Protein AF-A0A1A9WEF5-F1 (afdb_monomer)

Secondary structure (DSSP, 8-state):
--------------TT-TTPSPS-PPPSS--TT--PPPSS-HHHHHHHHHHHHHHHHHHHHHT-S-TTTTHHHHHHHHHHHHHHHHHHHHHHHHHHHHTS-GGGHHHHHHHHHHHHHHHHHHHHHHHHTT------

Radius of gyration: 32.5 Å; Cα contacts (8 Å, |Δi|>4): 21; chains: 1; bounding box: 73×58×103 Å

Foldseek 3Di:
DDDDDDDDDDDPPPPPPPPPDPPDPDPPDDDPPPPPPPPDDPVVVVVVVLVVLLVVLVVQLVPPPDCVVVVVVNVVSVVSNVVSVVVVVVVVVVVVLVPDDPVCNVVVVVVVVVVVVVVVVVVVVVVVVPPDDDDD

Structure (mmCIF, N/CA/C/O backbone):
data_AF-A0A1A9WEF5-F1
#
_entry.id   AF-A0A1A9WEF5-F1
#
loop_
_atom_site.group_PDB
_atom_site.id
_atom_site.type_symbol
_atom_site.label_atom_id
_atom_site.label_alt_id
_atom_site.label_comp_id
_atom_site.label_asym_id
_atom_site.label_entity_id
_atom_site.label_seq_id
_atom_site.pdbx_PDB_ins_code
_atom_site.Cartn_x
_atom_site.Cartn_y
_atom_site.Cartn_z
_atom_site.occupancy
_atom_site.B_iso_or_equiv
_atom_site.auth_seq_id
_atom_site.auth_comp_id
_atom_site.auth_asym_id
_atom_site.auth_atom_id
_atom_site.pdbx_PDB_model_num
ATOM 1 N N . MET A 1 1 ? 58.433 37.415 -66.533 1.00 45.06 1 MET A N 1
ATOM 2 C CA . MET A 1 1 ? 57.476 36.952 -67.560 1.00 45.06 1 MET A CA 1
ATOM 3 C C . MET A 1 1 ? 56.227 36.435 -66.849 1.00 45.06 1 MET A C 1
ATOM 5 O O . MET A 1 1 ? 56.401 35.803 -65.820 1.00 45.06 1 MET A O 1
ATOM 9 N N . THR A 1 2 ? 55.045 36.758 -67.405 1.00 47.28 2 THR A N 1
ATOM 10 C CA . THR A 1 2 ? 53.644 36.352 -67.087 1.00 47.28 2 THR A CA 1
ATOM 11 C C . THR A 1 2 ? 52.891 36.971 -65.880 1.00 47.28 2 THR A C 1
ATOM 13 O O . THR A 1 2 ? 53.257 36.772 -64.729 1.00 47.28 2 THR A O 1
ATOM 16 N N . LEU A 1 3 ? 51.801 37.692 -66.215 1.00 42.84 3 LEU A N 1
ATOM 17 C CA . LEU A 1 3 ? 50.634 38.176 -65.425 1.00 42.84 3 LEU A CA 1
ATOM 18 C C . LEU A 1 3 ? 49.506 37.094 -65.421 1.00 42.84 3 LEU A C 1
ATOM 20 O O . LEU A 1 3 ? 49.711 36.102 -66.124 1.00 42.84 3 LEU A O 1
ATOM 24 N N . PRO A 1 4 ? 48.270 37.274 -64.868 1.00 53.81 4 PRO A N 1
ATOM 25 C CA . PRO A 1 4 ? 47.714 3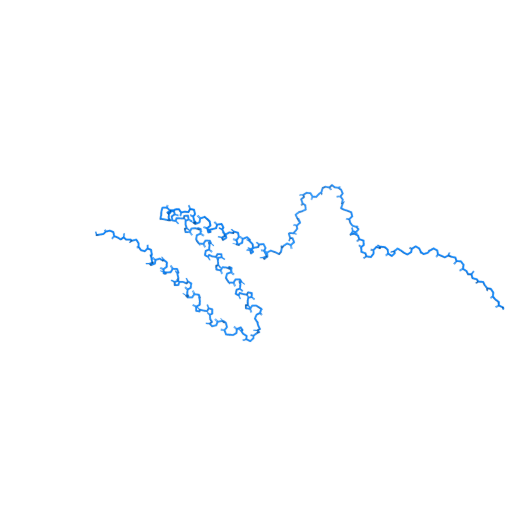8.157 -63.815 1.00 53.81 4 PRO A CA 1
ATOM 26 C C . PRO A 1 4 ? 46.910 37.396 -62.708 1.00 53.81 4 PRO A C 1
ATOM 28 O O . PRO A 1 4 ? 46.591 36.218 -62.839 1.00 53.81 4 PRO A O 1
ATOM 31 N N . SER A 1 5 ? 46.534 38.098 -61.627 1.00 45.19 5 SER A N 1
ATOM 32 C CA . SER A 1 5 ? 45.638 37.624 -60.549 1.00 45.19 5 SER A CA 1
ATOM 33 C C . SER A 1 5 ? 44.155 37.819 -60.914 1.00 45.19 5 SER A C 1
ATOM 35 O O . SER A 1 5 ? 43.766 38.898 -61.362 1.00 45.19 5 SER A O 1
ATOM 37 N N . VAL A 1 6 ? 43.340 36.778 -60.724 1.00 49.00 6 VAL A N 1
ATOM 38 C CA . VAL A 1 6 ? 41.904 36.707 -61.053 1.00 49.00 6 VAL A CA 1
ATOM 39 C C . VAL A 1 6 ? 41.037 36.851 -59.793 1.00 49.00 6 VAL A C 1
ATOM 41 O O . VAL A 1 6 ? 41.122 36.025 -58.895 1.00 49.00 6 VAL A O 1
ATOM 44 N N . THR A 1 7 ? 40.198 37.897 -59.806 1.00 50.78 7 THR A N 1
ATOM 45 C CA . THR A 1 7 ? 38.828 38.074 -59.251 1.00 50.78 7 THR A CA 1
ATOM 46 C C . THR A 1 7 ? 38.458 37.694 -57.799 1.00 50.78 7 THR A C 1
ATOM 48 O O . THR A 1 7 ? 38.781 36.606 -57.335 1.00 50.78 7 THR A O 1
ATOM 51 N N . PRO A 1 8 ? 37.633 38.527 -57.116 1.00 51.19 8 PRO A N 1
ATOM 52 C CA . PRO A 1 8 ? 37.048 38.216 -55.816 1.00 51.19 8 PRO A CA 1
ATOM 53 C C . PRO A 1 8 ? 35.784 37.362 -55.985 1.00 51.19 8 PRO A C 1
ATOM 55 O O . PRO A 1 8 ? 34.892 37.703 -56.762 1.00 51.19 8 PRO A O 1
ATOM 58 N N . VAL A 1 9 ? 35.681 36.275 -55.226 1.00 44.06 9 VAL A N 1
ATOM 59 C CA . VAL A 1 9 ? 34.427 35.540 -55.033 1.00 44.06 9 VAL A CA 1
ATOM 60 C C . VAL A 1 9 ? 33.991 35.730 -53.591 1.00 44.06 9 VAL A C 1
ATOM 62 O O . VAL A 1 9 ? 34.676 35.324 -52.656 1.00 44.06 9 VAL A O 1
ATOM 65 N N . ASN A 1 10 ? 32.849 36.396 -53.451 1.00 50.34 10 ASN A N 1
ATOM 66 C CA . ASN A 1 10 ? 32.043 36.446 -52.244 1.00 50.34 10 ASN A CA 1
ATOM 67 C C . ASN A 1 10 ? 31.777 35.013 -51.755 1.00 50.34 10 ASN A C 1
ATOM 69 O O . ASN A 1 10 ? 30.996 34.293 -52.374 1.00 50.34 10 ASN A O 1
ATOM 73 N N . GLY A 1 11 ? 32.409 34.626 -50.651 1.00 43.97 11 GLY A N 1
ATOM 74 C CA . GLY A 1 11 ? 32.032 33.473 -49.838 1.00 43.97 11 GLY A CA 1
ATOM 75 C C . GLY A 1 11 ? 31.483 33.988 -48.520 1.00 43.97 11 GLY A C 1
ATOM 76 O O . GLY A 1 11 ? 32.236 34.304 -47.604 1.00 43.97 11 GLY A O 1
ATOM 77 N N . CYS A 1 12 ? 30.169 34.179 -48.463 1.00 46.69 12 CYS A N 1
ATOM 78 C CA . CYS A 1 12 ? 29.438 34.309 -47.214 1.00 46.69 12 CYS A CA 1
ATOM 79 C C . CYS A 1 12 ? 29.313 32.908 -46.605 1.00 46.69 12 CYS A C 1
ATOM 81 O O . CYS A 1 12 ? 28.301 32.236 -46.788 1.00 46.69 12 CYS A O 1
ATOM 83 N N . ASP A 1 13 ? 30.368 32.449 -45.941 1.00 45.28 13 ASP A N 1
ATOM 84 C CA . 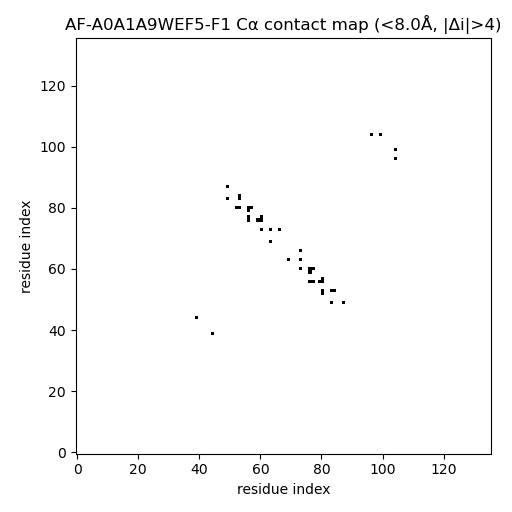ASP A 1 13 ? 30.333 31.177 -45.231 1.00 45.28 13 ASP A CA 1
ATOM 85 C C . ASP A 1 13 ? 29.778 31.404 -43.816 1.00 45.28 13 ASP A C 1
ATOM 87 O O . ASP A 1 13 ? 30.357 32.043 -42.938 1.00 45.28 13 ASP A O 1
ATOM 91 N N . ASP A 1 14 ? 28.536 30.953 -43.696 1.00 53.19 14 ASP A N 1
ATOM 92 C CA . ASP A 1 14 ? 27.606 30.963 -42.577 1.00 53.19 14 ASP A CA 1
ATOM 93 C C . ASP A 1 14 ? 28.080 30.046 -41.429 1.00 53.19 14 ASP A C 1
ATOM 95 O O . ASP A 1 14 ? 27.470 29.024 -41.133 1.00 53.19 14 ASP A O 1
ATOM 99 N N . ASP A 1 15 ? 29.178 30.396 -40.753 1.00 56.38 15 ASP A N 1
ATOM 100 C CA . ASP A 1 15 ? 29.709 29.626 -39.606 1.00 56.38 15 ASP A CA 1
ATOM 101 C C . ASP A 1 15 ? 28.955 29.874 -38.273 1.00 56.38 15 ASP A C 1
ATOM 103 O O . ASP A 1 15 ? 29.422 29.515 -37.189 1.00 56.38 15 ASP A O 1
ATOM 107 N N . SER A 1 16 ? 27.762 30.478 -38.314 1.00 60.00 16 SER A N 1
ATOM 108 C CA . SER A 1 16 ? 27.033 30.905 -37.104 1.00 60.00 16 SER A CA 1
ATOM 109 C C . SER A 1 16 ? 26.031 29.879 -36.560 1.00 60.00 16 SER A C 1
ATOM 111 O O . SER A 1 16 ? 25.522 30.067 -35.455 1.00 60.00 16 SER A O 1
ATOM 113 N N . ASP A 1 17 ? 25.708 28.817 -37.307 1.00 64.25 17 ASP A N 1
ATOM 114 C CA . ASP A 1 17 ? 24.476 28.038 -37.070 1.00 64.25 17 ASP A CA 1
ATOM 115 C C . ASP A 1 17 ? 24.714 26.580 -36.632 1.00 64.25 17 ASP A C 1
ATOM 117 O O . ASP A 1 17 ? 23.812 25.744 -36.650 1.00 64.25 17 ASP A O 1
ATOM 121 N N . MET A 1 18 ? 25.926 26.252 -36.177 1.00 72.75 18 MET A N 1
ATOM 122 C CA . MET A 1 18 ? 26.275 24.882 -35.767 1.00 72.75 18 MET A CA 1
ATOM 123 C C . MET A 1 18 ? 25.593 24.444 -34.452 1.00 72.75 18 MET A C 1
ATOM 125 O O . MET A 1 18 ? 25.440 23.250 -34.195 1.00 72.75 18 MET A O 1
ATOM 129 N N . PHE A 1 19 ? 25.127 25.405 -33.646 1.00 68.00 19 PHE A N 1
ATOM 130 C CA . PHE A 1 19 ? 24.324 25.198 -32.429 1.00 68.00 19 PHE A CA 1
ATOM 131 C C . PHE A 1 19 ? 23.155 26.194 -32.335 1.00 68.00 19 PHE A C 1
ATOM 133 O O . PHE A 1 19 ? 22.771 26.617 -31.241 1.00 68.00 19 PHE A O 1
ATOM 140 N N . GLY A 1 20 ? 22.595 26.598 -33.479 1.00 64.62 20 GLY A N 1
ATOM 141 C CA . GLY A 1 20 ? 21.408 27.448 -33.506 1.00 64.62 20 GLY A CA 1
ATOM 142 C C . GLY A 1 20 ? 20.237 26.805 -32.743 1.00 64.62 20 GLY A C 1
ATOM 143 O O . GLY A 1 20 ? 20.122 25.572 -32.710 1.00 64.62 20 GLY A O 1
ATOM 144 N N . PRO A 1 21 ? 19.348 27.600 -32.110 1.00 69.19 21 PRO A N 1
ATOM 145 C CA . PRO A 1 21 ? 18.113 27.080 -31.529 1.00 69.19 21 PRO A CA 1
ATOM 146 C C . PRO A 1 21 ? 17.385 26.212 -32.566 1.00 69.19 21 PRO A C 1
ATOM 148 O O . PRO A 1 21 ? 17.414 26.563 -33.748 1.00 69.19 21 PRO A O 1
ATOM 151 N N . PRO A 1 22 ? 16.727 25.102 -32.174 1.00 68.19 22 PRO A N 1
ATOM 152 C CA . PRO A 1 22 ? 16.079 24.208 -33.127 1.00 68.19 22 PRO A CA 1
ATOM 153 C C . PRO A 1 22 ? 15.241 25.029 -34.110 1.00 68.19 22 PRO A C 1
ATOM 155 O O . PRO A 1 22 ? 14.366 25.779 -33.671 1.00 68.19 22 PRO A O 1
ATOM 158 N N . ARG A 1 23 ? 15.501 24.903 -35.420 1.00 61.12 23 ARG A N 1
ATOM 159 C CA . ARG A 1 23 ? 14.784 25.592 -36.514 1.00 61.12 23 ARG A CA 1
ATOM 160 C C . ARG A 1 23 ? 13.321 25.126 -36.661 1.00 61.12 23 ARG A C 1
ATOM 162 O O . ARG A 1 23 ? 12.807 24.953 -37.759 1.00 61.12 23 ARG A O 1
ATOM 169 N N . SER A 1 24 ? 12.632 24.902 -35.550 1.00 58.00 24 SER A N 1
ATOM 170 C CA . SER A 1 24 ? 11.189 24.750 -35.464 1.00 58.00 24 SER A CA 1
ATOM 171 C C . SER A 1 24 ? 10.662 25.886 -34.596 1.00 58.00 24 SER A C 1
ATOM 173 O O . SER A 1 24 ? 10.490 25.734 -33.384 1.00 58.00 24 SER A O 1
ATOM 175 N N . SER A 1 25 ? 10.410 27.037 -35.216 1.00 54.53 25 SER A N 1
ATOM 176 C CA . SER A 1 25 ? 9.443 27.984 -34.674 1.00 54.53 25 SER A CA 1
ATOM 177 C C . SER A 1 25 ? 8.143 27.208 -34.409 1.00 54.53 25 SER A C 1
ATOM 179 O O . SER A 1 25 ? 7.601 26.585 -35.327 1.00 54.53 25 SER A O 1
ATOM 181 N N . PRO A 1 26 ? 7.650 27.136 -33.161 1.00 58.44 26 PRO A N 1
ATOM 182 C CA . PRO A 1 26 ? 6.374 26.486 -32.908 1.00 58.44 26 PRO A CA 1
ATOM 183 C C . PRO A 1 26 ? 5.282 27.279 -33.639 1.00 58.44 26 PRO A C 1
ATOM 185 O O . PRO A 1 26 ? 5.282 28.509 -33.527 1.00 58.44 26 PRO A O 1
ATOM 188 N N . PRO A 1 27 ? 4.344 26.635 -34.360 1.00 55.66 27 PRO A N 1
ATOM 189 C CA . PRO A 1 27 ? 3.207 27.341 -34.922 1.00 55.66 27 PRO A CA 1
ATOM 190 C C . PRO A 1 27 ? 2.465 28.058 -33.796 1.00 55.66 27 PRO A C 1
ATOM 192 O O . PRO A 1 27 ? 2.103 27.460 -32.778 1.00 55.66 27 PRO A O 1
ATOM 195 N N . ILE A 1 28 ? 2.292 29.360 -33.984 1.00 59.44 28 ILE A N 1
ATOM 196 C CA . ILE A 1 28 ? 1.436 30.208 -33.171 1.00 59.44 28 ILE A CA 1
ATOM 197 C C . ILE A 1 28 ? 0.023 29.621 -33.230 1.00 59.44 28 ILE A C 1
ATOM 199 O O . ILE A 1 28 ? -0.579 29.533 -34.295 1.00 59.44 28 ILE A O 1
ATOM 203 N N . GLY A 1 29 ? -0.491 29.228 -32.067 1.00 61.09 29 GLY A N 1
ATOM 204 C CA . GLY A 1 29 ? -1.882 28.827 -31.889 1.00 61.09 29 GLY A CA 1
ATOM 205 C C . GLY A 1 29 ? -2.124 27.318 -31.971 1.00 61.09 29 GLY A C 1
ATOM 206 O O . GLY A 1 29 ? -1.749 26.644 -32.919 1.00 61.09 29 GLY A O 1
ATOM 207 N N . TYR A 1 30 ? -2.850 26.812 -30.973 1.00 56.50 30 TYR A N 1
ATOM 208 C CA . TYR A 1 30 ? -3.510 25.499 -30.960 1.00 56.50 30 TYR A CA 1
ATOM 209 C C . TYR A 1 30 ? -2.623 24.268 -30.730 1.00 56.50 30 TYR A C 1
ATOM 211 O O . TYR A 1 30 ? -2.534 23.360 -31.549 1.00 56.50 30 TYR A O 1
ATOM 219 N N . HIS A 1 31 ? -2.072 24.138 -29.520 1.00 58.12 31 HIS A N 1
ATOM 220 C CA . HIS A 1 31 ? -1.778 22.797 -28.997 1.00 58.12 31 HIS A CA 1
ATOM 221 C C . HIS A 1 31 ? -1.935 22.684 -27.473 1.00 58.12 31 HIS A C 1
ATOM 223 O O . HIS A 1 31 ? -1.043 22.217 -26.773 1.00 58.12 31 HIS A O 1
ATOM 229 N N . HIS A 1 32 ? -3.099 23.064 -26.936 1.00 60.47 32 HIS A N 1
ATOM 230 C CA . HIS A 1 32 ? -3.416 22.842 -25.511 1.00 60.47 32 HIS A CA 1
ATOM 231 C C . HIS A 1 32 ? -3.762 21.374 -25.172 1.00 60.47 32 HIS A C 1
ATOM 233 O O . HIS A 1 32 ? -3.989 21.042 -24.014 1.00 60.47 32 HIS A O 1
ATOM 239 N N . HIS A 1 33 ? -3.712 20.465 -26.156 1.00 59.09 33 HIS A N 1
ATOM 240 C CA . HIS A 1 33 ? -3.925 19.023 -25.963 1.00 59.09 33 HIS A CA 1
ATOM 241 C C . HIS A 1 33 ? -2.847 18.147 -26.606 1.00 59.09 33 HIS A C 1
ATOM 243 O O . HIS A 1 33 ? -3.103 16.990 -26.938 1.00 59.09 33 HIS A O 1
ATOM 249 N N . ARG A 1 34 ? -1.613 18.643 -26.790 1.00 55.19 34 ARG A N 1
ATOM 250 C CA . ARG A 1 34 ? -0.510 17.693 -26.996 1.00 55.19 34 ARG A CA 1
ATOM 251 C C . ARG A 1 34 ? -0.256 17.048 -25.641 1.00 55.19 34 ARG A C 1
ATOM 253 O O . ARG A 1 34 ? 0.449 17.618 -24.815 1.00 55.19 34 ARG A O 1
ATOM 260 N N . SER A 1 35 ? -0.889 15.898 -25.407 1.00 59.53 35 SER A N 1
ATOM 261 C CA . SER A 1 35 ? -0.522 14.960 -24.347 1.00 59.53 35 SER A CA 1
ATOM 262 C C . SER A 1 35 ? 0.953 14.622 -24.551 1.00 59.53 35 SER A C 1
ATOM 264 O O . SER A 1 35 ? 1.311 13.733 -25.323 1.00 59.53 35 SER A O 1
ATOM 266 N N . ARG A 1 36 ? 1.841 15.450 -23.992 1.00 70.50 36 ARG A N 1
ATOM 267 C CA . ARG A 1 36 ? 3.278 15.228 -24.080 1.00 70.50 36 ARG A CA 1
ATOM 268 C C . ARG A 1 36 ? 3.531 13.981 -23.257 1.00 70.50 36 ARG A C 1
ATOM 270 O O . ARG A 1 36 ? 3.220 13.957 -22.067 1.00 70.50 36 ARG A O 1
ATOM 277 N N . VAL A 1 37 ? 4.052 12.945 -23.909 1.00 68.56 37 VAL A N 1
ATOM 278 C CA . VAL A 1 37 ? 4.471 11.720 -23.230 1.00 68.56 37 VAL A CA 1
ATOM 279 C C . VAL A 1 37 ? 5.375 12.144 -22.070 1.00 68.56 37 VAL A C 1
ATOM 281 O O . VAL A 1 37 ? 6.367 12.837 -22.312 1.00 68.56 37 VAL A O 1
ATOM 284 N N . PRO A 1 38 ? 5.027 11.823 -20.811 1.00 77.75 38 PRO A N 1
ATOM 285 C CA . PRO A 1 38 ? 5.790 12.319 -19.678 1.00 77.75 38 PRO A CA 1
ATOM 286 C C . PRO A 1 38 ? 7.235 11.838 -19.786 1.00 77.75 38 PRO A C 1
ATOM 288 O O . PRO A 1 38 ? 7.473 10.642 -19.934 1.00 77.75 38 PRO A O 1
ATOM 291 N N . MET A 1 39 ? 8.192 12.765 -19.692 1.00 80.44 39 MET A N 1
ATOM 292 C CA . MET A 1 39 ? 9.629 12.458 -19.807 1.00 80.44 39 MET A CA 1
AT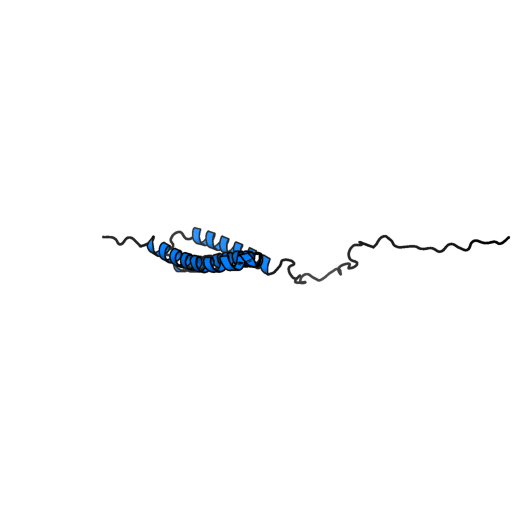OM 293 C C . MET A 1 39 ? 10.153 11.604 -18.644 1.00 80.44 39 MET A C 1
ATOM 295 O O . MET A 1 39 ? 11.283 11.123 -18.664 1.00 80.44 39 MET A O 1
ATOM 299 N N . ILE A 1 40 ? 9.333 11.409 -17.613 1.00 82.38 40 ILE A N 1
ATOM 300 C CA . ILE A 1 40 ? 9.651 10.563 -16.478 1.00 82.38 40 ILE A CA 1
ATOM 301 C C . ILE A 1 40 ? 9.321 9.102 -16.795 1.00 82.38 40 ILE A C 1
ATOM 303 O O . ILE A 1 40 ? 8.227 8.762 -17.252 1.00 82.38 40 ILE A O 1
ATOM 307 N N . SER A 1 41 ? 10.282 8.218 -16.522 1.00 87.19 41 SER A N 1
ATOM 308 C CA . SER A 1 41 ? 10.100 6.784 -16.739 1.00 87.19 41 SER A CA 1
ATOM 309 C C . SER A 1 41 ? 8.833 6.288 -16.030 1.00 87.19 41 SER A C 1
ATOM 311 O O . SER A 1 41 ? 8.638 6.609 -14.849 1.00 87.19 41 SER A O 1
ATOM 313 N N . PRO A 1 42 ? 8.013 5.434 -16.675 1.00 88.19 42 PRO A N 1
ATOM 314 C CA . PRO A 1 42 ? 6.873 4.794 -16.023 1.00 88.19 42 PRO A CA 1
ATOM 315 C C . PRO A 1 42 ? 7.248 4.133 -14.689 1.00 88.19 42 PRO A C 1
ATOM 317 O O . PRO A 1 42 ? 6.495 4.231 -13.722 1.00 88.19 42 PRO A O 1
ATOM 320 N N . LYS A 1 43 ? 8.453 3.545 -14.607 1.00 86.62 43 LYS A N 1
ATOM 321 C CA . LYS A 1 43 ? 8.981 2.921 -13.383 1.00 86.62 43 LYS A CA 1
ATOM 322 C C . LYS A 1 43 ? 9.243 3.930 -12.264 1.00 86.62 43 LYS A C 1
ATOM 324 O O . LYS A 1 43 ? 9.034 3.607 -11.098 1.00 86.62 43 LYS A O 1
ATOM 329 N N . LEU A 1 44 ? 9.717 5.134 -12.592 1.00 87.00 44 LEU A N 1
ATOM 330 C CA . LEU A 1 44 ? 10.002 6.152 -11.580 1.00 87.00 44 LEU A CA 1
ATOM 331 C C . LEU A 1 44 ? 8.706 6.752 -11.030 1.00 87.00 44 LEU A C 1
ATOM 333 O O . LEU A 1 44 ? 8.544 6.798 -9.813 1.00 87.00 44 LEU A O 1
ATOM 337 N N . ARG A 1 45 ? 7.739 7.065 -11.904 1.00 89.75 45 ARG A N 1
ATOM 338 C CA . ARG A 1 45 ? 6.403 7.510 -11.470 1.00 89.75 45 ARG A CA 1
ATOM 339 C C . ARG A 1 45 ? 5.727 6.499 -10.562 1.00 89.75 45 ARG A C 1
ATOM 341 O O . ARG A 1 45 ? 5.191 6.861 -9.525 1.00 89.75 45 ARG A O 1
ATOM 348 N N . GLN A 1 46 ? 5.770 5.220 -10.938 1.00 91.81 46 GLN A N 1
ATOM 349 C CA . GLN A 1 46 ? 5.174 4.163 -10.130 1.00 91.81 46 GLN A CA 1
ATOM 350 C C . GLN A 1 46 ? 5.813 4.111 -8.737 1.00 91.81 46 GLN A C 1
ATOM 352 O O . GLN A 1 46 ? 5.117 3.945 -7.741 1.00 91.81 46 GLN A O 1
ATOM 357 N N . ARG A 1 47 ? 7.135 4.300 -8.642 1.00 89.94 47 ARG A N 1
ATOM 358 C CA . ARG A 1 47 ? 7.847 4.333 -7.360 1.00 89.94 47 ARG A CA 1
ATOM 359 C C . ARG A 1 47 ? 7.423 5.510 -6.480 1.00 89.94 47 ARG A C 1
ATOM 361 O O . ARG A 1 47 ? 7.266 5.323 -5.276 1.00 89.94 47 ARG A O 1
ATOM 368 N N . GLU A 1 48 ? 7.272 6.697 -7.053 1.00 93.06 48 GLU A N 1
ATOM 369 C CA . GLU A 1 48 ? 6.808 7.891 -6.335 1.00 93.06 48 GLU A CA 1
ATOM 370 C C . GLU A 1 48 ? 5.358 7.742 -5.879 1.00 93.06 48 GLU A C 1
ATOM 372 O O . GLU A 1 48 ? 5.062 7.970 -4.707 1.00 93.06 48 GLU A O 1
ATOM 377 N N . GLU A 1 49 ? 4.484 7.251 -6.756 1.00 94.69 49 GLU A N 1
ATOM 378 C CA . GLU A 1 49 ? 3.083 6.999 -6.428 1.00 94.69 49 GLU A CA 1
ATOM 379 C C . GLU A 1 49 ? 2.956 5.973 -5.294 1.00 94.69 49 GLU A C 1
ATOM 381 O O . GLU A 1 49 ? 2.246 6.210 -4.319 1.00 94.69 49 GLU A O 1
ATOM 386 N N . ARG A 1 50 ? 3.733 4.877 -5.328 1.00 94.88 50 ARG A N 1
ATOM 387 C CA . ARG A 1 50 ? 3.777 3.911 -4.214 1.00 94.88 50 ARG A CA 1
ATOM 388 C C . ARG A 1 50 ? 4.183 4.575 -2.894 1.00 94.88 50 ARG A C 1
ATOM 390 O O . ARG A 1 50 ? 3.560 4.303 -1.871 1.00 94.88 50 ARG A O 1
ATOM 397 N N . LYS A 1 51 ? 5.195 5.454 -2.893 1.00 94.75 51 LYS A N 1
ATOM 398 C CA . LYS A 1 51 ? 5.608 6.191 -1.681 1.00 94.75 51 LYS A CA 1
ATOM 399 C C . LYS A 1 51 ? 4.501 7.115 -1.175 1.00 94.75 51 LYS A C 1
ATOM 401 O O . LYS A 1 51 ? 4.238 7.133 0.025 1.00 94.75 51 LYS A O 1
ATOM 406 N N . ARG A 1 52 ? 3.835 7.834 -2.081 1.00 97.25 52 ARG A N 1
ATOM 407 C CA . ARG A 1 52 ? 2.704 8.709 -1.756 1.00 97.25 52 ARG A CA 1
ATOM 408 C C . ARG A 1 52 ? 1.554 7.924 -1.123 1.00 97.25 52 ARG A C 1
ATOM 410 O O . ARG A 1 52 ? 1.015 8.346 -0.103 1.00 97.25 52 ARG A O 1
ATOM 417 N N . ILE A 1 53 ? 1.209 6.762 -1.681 1.00 97.88 53 ILE A N 1
ATOM 418 C CA . ILE A 1 53 ? 0.154 5.896 -1.139 1.00 97.88 53 ILE A CA 1
ATOM 419 C C . ILE A 1 53 ? 0.544 5.357 0.242 1.00 97.88 53 ILE A C 1
ATOM 421 O O . ILE A 1 53 ? -0.295 5.347 1.140 1.00 97.88 53 ILE A O 1
ATOM 425 N N . LEU A 1 54 ? 1.801 4.952 0.450 1.00 97.38 54 LEU A N 1
ATOM 426 C CA . LEU A 1 54 ? 2.277 4.486 1.759 1.00 97.38 54 LEU A CA 1
ATOM 427 C C . LEU A 1 54 ? 2.182 5.577 2.833 1.00 97.38 54 LEU A C 1
ATOM 429 O O . LEU A 1 54 ? 1.670 5.310 3.918 1.00 97.38 54 LEU A O 1
ATOM 433 N N . GLN A 1 55 ? 2.605 6.805 2.517 1.00 98.00 55 GLN A N 1
ATOM 434 C CA . GLN A 1 55 ? 2.448 7.958 3.412 1.00 98.00 55 GLN A CA 1
ATOM 435 C C . GLN A 1 55 ? 0.973 8.223 3.730 1.00 98.00 55 GLN A C 1
ATOM 437 O O . GLN A 1 55 ? 0.606 8.429 4.885 1.00 98.00 55 GLN A O 1
ATOM 442 N N . LEU A 1 56 ? 0.109 8.155 2.713 1.00 98.38 56 LEU A N 1
ATOM 443 C CA . LEU A 1 56 ? -1.328 8.319 2.892 1.00 98.38 56 LEU A CA 1
ATOM 444 C C . LEU A 1 56 ? -1.923 7.229 3.793 1.00 98.38 56 LEU A C 1
ATOM 446 O O . LEU A 1 56 ? -2.793 7.530 4.605 1.00 98.38 56 LEU A O 1
ATOM 450 N N . CYS A 1 57 ? -1.482 5.978 3.655 1.00 98.06 57 CYS A N 1
ATOM 451 C CA . CYS A 1 57 ? -1.938 4.876 4.498 1.00 98.06 57 CYS A CA 1
ATOM 452 C C . CYS A 1 57 ? -1.525 5.083 5.958 1.00 98.06 57 CYS A C 1
ATOM 454 O O . CYS A 1 57 ? -2.388 4.985 6.824 1.00 98.06 57 CYS A O 1
ATOM 456 N N . ALA A 1 58 ? -0.262 5.439 6.220 1.00 97.69 58 ALA A N 1
ATOM 457 C CA . ALA A 1 58 ? 0.226 5.722 7.571 1.00 97.69 58 ALA A CA 1
ATOM 458 C C . ALA A 1 58 ? -0.602 6.826 8.247 1.00 97.69 58 ALA A C 1
ATOM 460 O O . ALA A 1 58 ? -1.207 6.602 9.291 1.00 97.69 58 ALA A O 1
ATOM 461 N N . HIS A 1 59 ? -0.767 7.965 7.572 1.00 98.56 59 HIS A N 1
ATOM 462 C CA . HIS A 1 59 ? -1.571 9.069 8.093 1.00 98.56 59 HIS A CA 1
ATOM 463 C C . HIS A 1 59 ? -3.054 8.696 8.275 1.00 98.56 59 HIS A C 1
ATOM 465 O O . HIS A 1 59 ? -3.719 9.145 9.206 1.00 98.56 59 HIS A O 1
ATOM 471 N N . LYS A 1 60 ? -3.620 7.871 7.385 1.00 97.88 60 LYS A N 1
ATOM 472 C CA . LYS A 1 60 ? -5.005 7.400 7.535 1.00 97.88 60 LYS A CA 1
ATOM 473 C C . LYS A 1 60 ? -5.173 6.460 8.728 1.00 97.88 60 LYS A C 1
ATOM 475 O O . LYS A 1 60 ? -6.230 6.523 9.348 1.00 97.88 60 LYS A O 1
ATOM 480 N N . LEU A 1 61 ? -4.180 5.622 9.024 1.00 96.62 61 LEU A N 1
ATOM 481 C CA . LEU A 1 61 ? -4.176 4.739 10.192 1.00 96.62 61 LEU A CA 1
ATOM 482 C C . LEU A 1 61 ? -4.061 5.547 11.487 1.00 96.62 61 LEU A C 1
ATOM 484 O O . LEU A 1 61 ? -4.867 5.339 12.382 1.00 96.62 61 LEU A O 1
ATOM 488 N N . GLU A 1 62 ? -3.166 6.537 11.545 1.00 97.19 62 GLU A N 1
ATOM 489 C CA . GLU A 1 62 ? -3.014 7.437 12.705 1.00 97.19 62 GLU A CA 1
ATOM 490 C C . GLU A 1 62 ? -4.301 8.202 13.048 1.00 97.19 62 GLU A C 1
ATOM 492 O O . GLU A 1 62 ? -4.560 8.536 14.202 1.00 97.19 62 GLU A O 1
ATOM 497 N N . ARG A 1 63 ? -5.142 8.483 12.047 1.00 97.25 63 ARG A N 1
ATOM 498 C CA . ARG A 1 63 ? -6.431 9.162 12.248 1.00 97.25 63 ARG A CA 1
ATOM 499 C C . ARG A 1 63 ? -7.543 8.250 12.766 1.00 97.25 63 ARG A C 1
ATOM 501 O O . ARG A 1 63 ? -8.617 8.759 13.094 1.00 97.25 63 ARG A O 1
ATOM 508 N N . ILE A 1 64 ? -7.346 6.934 12.79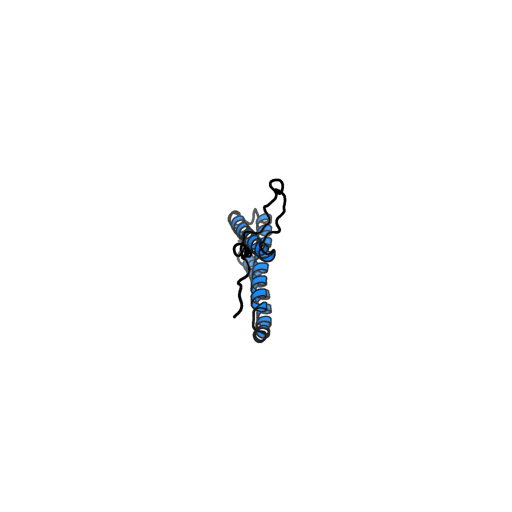7 1.00 96.12 64 ILE A N 1
ATOM 509 C CA . ILE A 1 64 ? -8.311 5.995 13.373 1.00 96.12 64 ILE A CA 1
ATOM 510 C C . ILE A 1 64 ? -8.015 5.894 14.868 1.00 96.12 64 ILE A C 1
ATOM 512 O O . ILE A 1 64 ? -7.012 5.320 15.265 1.00 96.12 64 ILE A O 1
ATOM 516 N N . LYS A 1 65 ? -8.891 6.482 15.690 1.00 94.06 65 LYS A N 1
ATOM 517 C CA . LYS A 1 65 ? -8.726 6.503 17.153 1.00 94.06 65 LYS A CA 1
ATOM 518 C C . LYS A 1 65 ? -8.979 5.144 17.799 1.00 94.06 65 LYS A C 1
ATOM 520 O O . LYS A 1 65 ? -8.300 4.793 18.751 1.00 94.06 65 LYS A O 1
ATOM 525 N N . ASP A 1 66 ? -9.962 4.420 17.278 1.00 94.69 66 ASP A N 1
ATOM 526 C CA . ASP A 1 66 ? -10.352 3.100 17.754 1.00 94.69 66 ASP A CA 1
ATOM 527 C C . ASP A 1 66 ? -10.496 2.163 16.551 1.00 94.69 66 ASP A C 1
ATOM 529 O O . ASP A 1 66 ? -11.337 2.361 15.664 1.00 94.69 66 ASP A O 1
ATOM 533 N N . SER A 1 67 ? -9.596 1.188 16.488 1.00 92.38 67 SER A N 1
ATOM 534 C CA . SER A 1 67 ? -9.497 0.223 15.403 1.00 92.38 67 SER A CA 1
ATOM 535 C C . SER A 1 67 ? -10.569 -0.857 15.477 1.00 92.38 67 SER A C 1
ATOM 537 O O . SER A 1 67 ? -10.875 -1.420 14.428 1.00 92.38 67 SER A O 1
ATOM 539 N N . GLU A 1 68 ? -11.162 -1.114 16.645 1.00 93.62 68 GLU A N 1
ATOM 540 C CA . GLU A 1 68 ? -12.174 -2.154 16.831 1.00 93.62 68 GLU A CA 1
ATOM 541 C C . GLU A 1 68 ? -13.502 -1.714 16.207 1.00 93.62 68 GLU A C 1
ATOM 543 O O . GLU A 1 68 ? -14.039 -2.377 15.315 1.00 93.62 68 GLU A O 1
ATOM 548 N N . THR A 1 69 ? -13.958 -0.503 16.536 1.00 96.25 69 THR A N 1
ATOM 549 C CA . THR A 1 69 ? -15.154 0.099 15.918 1.00 96.25 69 THR A CA 1
ATOM 550 C C . THR A 1 69 ? -14.967 0.430 14.433 1.00 96.25 69 THR A C 1
ATOM 552 O O . THR A 1 69 ? -15.938 0.495 13.677 1.00 96.25 69 THR A O 1
ATOM 555 N N . ASN A 1 70 ? -13.722 0.605 13.973 1.00 96.19 70 ASN A N 1
ATOM 556 C CA . ASN A 1 70 ? -13.381 0.922 12.581 1.00 96.19 70 ASN A CA 1
ATOM 557 C C . ASN A 1 70 ? -12.664 -0.225 11.849 1.00 96.19 70 ASN A C 1
ATOM 559 O O . ASN A 1 70 ? -11.958 0.024 10.865 1.00 96.19 70 ASN A O 1
ATOM 563 N N . LEU A 1 71 ? -12.864 -1.477 12.271 1.00 96.81 71 LEU A N 1
ATOM 564 C CA . LEU A 1 71 ? -12.078 -2.630 11.815 1.00 96.81 71 LEU A CA 1
ATOM 565 C C . LEU A 1 71 ? -11.984 -2.743 10.290 1.00 96.81 71 LEU A C 1
ATOM 567 O O . LEU A 1 71 ? -10.892 -2.855 9.734 1.00 96.81 71 LEU A O 1
ATOM 571 N N . ARG A 1 72 ? -13.118 -2.625 9.584 1.00 97.94 72 ARG A N 1
ATOM 572 C CA . ARG A 1 72 ? -13.156 -2.682 8.109 1.00 97.94 72 ARG A CA 1
ATOM 573 C C . ARG A 1 72 ? -12.242 -1.636 7.475 1.00 97.94 72 ARG A C 1
ATOM 575 O O . ARG A 1 72 ? -11.534 -1.925 6.512 1.00 97.94 72 ARG A O 1
ATOM 582 N N . ARG A 1 73 ? -12.251 -0.416 8.014 1.00 97.81 73 ARG A N 1
ATOM 583 C CA . ARG A 1 73 ? -11.446 0.696 7.509 1.00 97.81 73 ARG A CA 1
ATOM 584 C C . ARG A 1 73 ? -9.963 0.442 7.772 1.00 97.81 73 ARG A C 1
ATOM 586 O O . ARG A 1 73 ? -9.169 0.553 6.839 1.00 97.81 73 ARG A O 1
ATOM 593 N N . SER A 1 74 ? -9.616 0.053 8.998 1.00 97.38 74 SER A N 1
ATOM 594 C CA . SER A 1 74 ? -8.248 -0.275 9.415 1.00 97.38 74 SER A CA 1
ATOM 595 C C . SER A 1 74 ? -7.652 -1.398 8.566 1.00 97.38 74 SER A C 1
ATOM 597 O O . SER A 1 74 ? -6.578 -1.229 7.992 1.00 97.38 74 SER A O 1
ATOM 599 N N . VAL A 1 75 ? -8.383 -2.504 8.397 1.00 98.00 75 VAL A N 1
ATOM 600 C CA . VAL A 1 75 ? -7.949 -3.672 7.614 1.00 98.00 75 VAL A CA 1
ATOM 601 C C . VAL A 1 75 ? -7.729 -3.311 6.145 1.00 98.00 75 VAL A C 1
ATOM 603 O O . VAL A 1 75 ? -6.689 -3.646 5.584 1.00 98.00 75 VAL A O 1
ATOM 606 N N . CYS A 1 76 ? -8.644 -2.574 5.508 1.00 98.12 76 CYS A N 1
ATOM 607 C CA . CYS A 1 76 ? -8.478 -2.164 4.109 1.00 98.12 76 CYS A CA 1
ATOM 608 C C . CYS A 1 76 ? -7.227 -1.295 3.887 1.00 98.12 76 CYS A C 1
ATOM 610 O O . CYS A 1 76 ? -6.508 -1.469 2.895 1.00 98.12 76 CYS A O 1
ATOM 612 N N . ILE A 1 77 ? -6.949 -0.369 4.810 1.00 98.12 77 ILE A N 1
ATOM 613 C CA . ILE A 1 77 ? -5.762 0.487 4.727 1.00 98.12 77 ILE A CA 1
ATOM 614 C C . ILE A 1 77 ? -4.493 -0.337 4.985 1.00 98.12 77 ILE A C 1
ATOM 616 O O . ILE A 1 77 ? -3.561 -0.269 4.182 1.00 98.12 77 ILE A O 1
ATOM 620 N N . ASN A 1 78 ? -4.475 -1.167 6.034 1.00 97.75 78 ASN A N 1
ATOM 621 C CA . ASN A 1 78 ? -3.335 -2.027 6.367 1.00 97.75 78 ASN A CA 1
ATOM 622 C C . ASN A 1 78 ? -3.008 -3.020 5.252 1.00 97.75 78 ASN A C 1
ATOM 624 O O . ASN A 1 78 ? -1.848 -3.159 4.878 1.00 97.75 78 ASN A O 1
ATOM 628 N N . ASN A 1 79 ? -4.011 -3.648 4.641 1.00 97.94 79 ASN A N 1
ATOM 629 C CA . ASN A 1 79 ? -3.797 -4.576 3.531 1.00 97.94 79 ASN A CA 1
ATOM 630 C C . ASN A 1 79 ? -3.092 -3.898 2.351 1.00 97.94 79 ASN A C 1
ATOM 632 O O . ASN A 1 79 ? -2.206 -4.482 1.724 1.00 97.94 79 ASN A O 1
ATOM 636 N N . THR A 1 80 ? -3.455 -2.647 2.060 1.00 97.94 80 THR A N 1
ATOM 637 C CA . THR A 1 80 ? -2.788 -1.853 1.022 1.00 97.94 80 THR A CA 1
ATOM 638 C C . THR A 1 80 ? -1.359 -1.509 1.437 1.00 97.94 80 THR A C 1
ATOM 640 O O . THR A 1 80 ? -0.425 -1.708 0.659 1.00 97.94 80 THR A O 1
ATOM 643 N N . TYR A 1 81 ? -1.178 -1.046 2.675 1.00 97.69 81 TYR A N 1
ATOM 644 C CA . TYR A 1 81 ? 0.123 -0.685 3.229 1.00 97.69 81 TYR A CA 1
ATOM 645 C C . TYR A 1 81 ? 1.111 -1.859 3.207 1.00 97.69 81 TYR A C 1
ATOM 647 O O . TYR A 1 81 ? 2.219 -1.725 2.681 1.00 97.69 81 TYR A O 1
ATOM 655 N N . CYS A 1 82 ? 0.697 -3.029 3.698 1.00 96.00 82 CYS A N 1
ATOM 656 C CA . CYS A 1 82 ? 1.517 -4.237 3.743 1.00 96.00 82 CYS A CA 1
ATOM 657 C C . CYS A 1 82 ? 1.906 -4.702 2.336 1.00 96.00 82 CYS A C 1
ATOM 659 O O . CYS A 1 82 ? 3.091 -4.889 2.054 1.00 96.00 82 CYS A O 1
ATOM 661 N N . ARG A 1 83 ? 0.936 -4.800 1.412 1.00 96.06 83 ARG A N 1
ATOM 662 C CA . ARG A 1 83 ? 1.199 -5.221 0.024 1.00 96.06 83 ARG A CA 1
ATOM 663 C C . ARG A 1 83 ? 2.212 -4.315 -0.674 1.00 96.06 83 ARG A C 1
ATOM 665 O O . ARG A 1 83 ? 3.131 -4.818 -1.323 1.00 96.06 83 ARG A O 1
ATOM 672 N N . LEU A 1 84 ? 2.056 -2.997 -0.543 1.00 95.19 84 LEU A N 1
ATOM 673 C CA . LEU A 1 84 ? 2.947 -2.024 -1.179 1.00 95.19 84 LEU A CA 1
ATOM 674 C C . LEU A 1 84 ? 4.328 -1.969 -0.518 1.00 95.19 84 LEU A C 1
ATOM 676 O O . LEU A 1 84 ? 5.331 -1.815 -1.217 1.00 95.19 84 LEU A O 1
ATOM 680 N N . THR A 1 85 ? 4.404 -2.134 0.803 1.00 93.94 85 THR A N 1
ATOM 681 C CA . THR A 1 85 ? 5.679 -2.203 1.533 1.00 93.94 85 THR A CA 1
ATOM 682 C C . THR A 1 85 ? 6.497 -3.412 1.083 1.00 93.94 85 THR A C 1
ATOM 684 O O . THR A 1 85 ? 7.687 -3.290 0.781 1.00 93.94 85 THR A O 1
ATOM 687 N N . ASP A 1 86 ? 5.849 -4.567 0.941 1.00 91.12 86 ASP A N 1
ATOM 688 C CA . ASP A 1 86 ? 6.485 -5.771 0.419 1.00 91.12 86 ASP A CA 1
ATOM 689 C C . ASP A 1 86 ? 6.924 -5.630 -1.036 1.00 91.12 86 ASP A C 1
ATOM 691 O O . ASP A 1 86 ? 8.011 -6.080 -1.404 1.00 91.12 86 ASP A O 1
ATOM 695 N N . GLU A 1 87 ? 6.108 -4.994 -1.877 1.00 89.69 87 GLU A N 1
ATOM 696 C CA . GLU A 1 87 ? 6.473 -4.717 -3.265 1.00 89.69 87 GLU A CA 1
ATOM 697 C C . GLU A 1 87 ? 7.720 -3.823 -3.344 1.00 89.69 87 GLU A C 1
ATOM 699 O O . GLU A 1 87 ? 8.649 -4.121 -4.097 1.00 89.69 87 GLU A O 1
ATOM 704 N N . LEU A 1 88 ? 7.799 -2.789 -2.501 1.00 88.56 88 LEU A N 1
ATOM 705 C CA . LEU A 1 88 ? 8.960 -1.906 -2.412 1.00 88.56 88 LEU A CA 1
ATOM 706 C C . LEU A 1 88 ? 10.218 -2.659 -1.951 1.00 88.56 88 LEU A C 1
ATOM 708 O O . LEU A 1 88 ? 11.305 -2.461 -2.508 1.00 88.56 88 LEU A O 1
ATOM 712 N N . ARG A 1 89 ? 10.072 -3.542 -0.955 1.00 88.88 89 ARG A N 1
ATOM 713 C CA . ARG A 1 89 ? 11.157 -4.390 -0.444 1.00 88.88 89 ARG A CA 1
ATOM 714 C C . ARG A 1 89 ? 11.656 -5.357 -1.519 1.00 88.88 89 ARG A C 1
ATOM 716 O O . ARG A 1 89 ? 12.865 -5.422 -1.753 1.00 88.88 89 ARG A O 1
ATOM 723 N N . ARG A 1 90 ? 10.742 -6.056 -2.204 1.00 87.69 90 ARG A N 1
ATOM 724 C CA . ARG A 1 90 ? 11.065 -6.964 -3.315 1.00 87.69 90 ARG A CA 1
ATOM 725 C C . ARG A 1 90 ? 11.763 -6.228 -4.448 1.00 87.69 90 ARG A C 1
ATOM 727 O O . ARG A 1 90 ? 12.804 -6.687 -4.895 1.00 87.69 90 ARG A O 1
ATOM 734 N N . GLU A 1 91 ? 11.279 -5.057 -4.862 1.00 86.00 91 GLU A N 1
ATOM 735 C CA . GLU A 1 91 ? 11.907 -4.308 -5.955 1.00 86.00 91 GLU A CA 1
ATOM 736 C C . GLU A 1 91 ? 13.334 -3.848 -5.602 1.00 86.00 91 GLU A C 1
ATOM 738 O O . GLU A 1 91 ? 14.239 -3.924 -6.440 1.00 86.00 91 GLU A O 1
ATOM 743 N N . LYS A 1 92 ? 13.579 -3.419 -4.354 1.00 84.31 92 LYS A N 1
ATOM 744 C CA . LYS A 1 92 ? 14.937 -3.098 -3.875 1.00 84.31 92 LYS A CA 1
ATOM 745 C C . LYS A 1 92 ? 15.850 -4.326 -3.944 1.00 84.31 92 LYS A C 1
ATOM 747 O O . LYS A 1 92 ? 16.986 -4.215 -4.403 1.00 84.31 92 LYS A O 1
ATOM 752 N N . GLN A 1 93 ? 15.343 -5.485 -3.531 1.00 85.12 93 GLN A N 1
ATOM 753 C CA . GLN A 1 93 ? 16.080 -6.742 -3.557 1.00 85.12 93 GLN A CA 1
ATOM 754 C C . GLN A 1 93 ? 16.356 -7.234 -4.981 1.00 85.12 93 GLN A C 1
ATOM 756 O O . GLN A 1 93 ? 17.487 -7.599 -5.282 1.00 85.12 93 GLN A O 1
ATOM 761 N N . SER A 1 94 ? 15.374 -7.179 -5.882 1.00 83.88 94 SER A N 1
ATOM 762 C CA . SER A 1 94 ? 15.552 -7.527 -7.295 1.00 83.88 94 SER A CA 1
ATOM 763 C C . SER A 1 94 ? 16.599 -6.641 -7.962 1.00 83.88 94 SER A C 1
ATOM 765 O O . SER A 1 94 ? 17.436 -7.145 -8.703 1.00 83.88 94 SER A O 1
ATOM 767 N N . ARG A 1 95 ? 16.612 -5.334 -7.665 1.00 81.69 95 ARG A N 1
ATOM 768 C CA . ARG A 1 95 ? 17.666 -4.432 -8.153 1.00 81.69 95 ARG A CA 1
ATOM 769 C C . ARG A 1 95 ? 19.027 -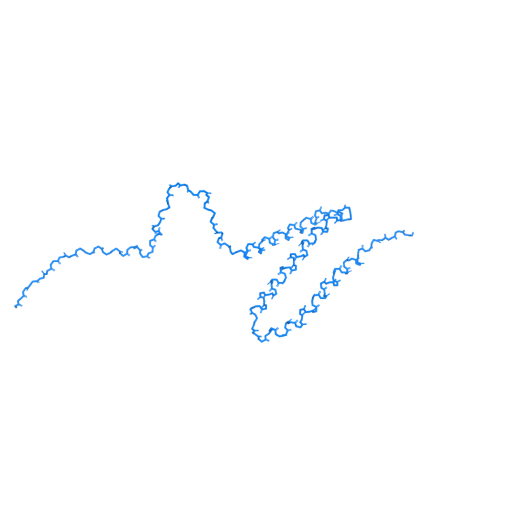4.796 -7.576 1.00 81.69 95 ARG A C 1
ATOM 771 O O . ARG A 1 95 ? 19.990 -4.841 -8.330 1.00 81.69 95 ARG A O 1
ATOM 778 N N . TYR A 1 96 ? 19.118 -5.071 -6.278 1.00 82.75 96 TYR A N 1
ATOM 779 C CA . TYR A 1 96 ? 20.374 -5.499 -5.663 1.00 82.75 96 TYR A CA 1
ATOM 780 C C . TYR A 1 96 ? 20.915 -6.776 -6.322 1.00 82.75 96 TYR A C 1
ATOM 782 O O . TYR A 1 96 ? 22.059 -6.799 -6.755 1.00 82.75 96 TYR A O 1
ATOM 790 N N . LEU A 1 97 ? 20.068 -7.797 -6.492 1.00 79.94 97 LEU A N 1
ATOM 791 C CA . LEU A 1 97 ? 20.430 -9.062 -7.137 1.00 79.94 97 LEU A CA 1
ATOM 792 C C . LEU A 1 97 ? 20.801 -8.901 -8.617 1.00 79.94 97 LEU A C 1
ATOM 794 O O . LEU A 1 97 ? 21.716 -9.571 -9.088 1.00 79.94 97 LEU A O 1
ATOM 798 N N . ALA A 1 98 ? 20.111 -8.022 -9.347 1.00 80.44 98 ALA A N 1
ATOM 799 C CA . ALA A 1 98 ? 20.411 -7.739 -10.750 1.00 80.44 98 ALA A CA 1
ATOM 800 C C . ALA A 1 98 ? 21.770 -7.044 -10.936 1.00 80.44 98 ALA A C 1
ATOM 802 O O . ALA A 1 98 ? 22.407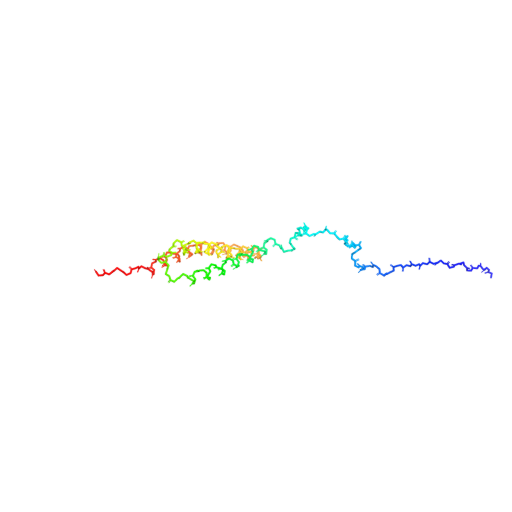 -7.234 -11.966 1.00 80.44 98 ALA A O 1
ATOM 803 N N . ASN A 1 99 ? 22.214 -6.270 -9.941 1.00 74.12 99 ASN A N 1
ATOM 804 C CA . ASN A 1 99 ? 23.493 -5.556 -9.962 1.00 74.12 99 ASN A CA 1
ATOM 805 C C . ASN A 1 99 ? 24.619 -6.308 -9.226 1.00 74.12 99 ASN A C 1
ATOM 807 O O . ASN A 1 99 ? 25.730 -5.795 -9.119 1.00 74.12 99 ASN A O 1
ATOM 811 N N . LEU A 1 100 ? 24.353 -7.510 -8.703 1.00 75.69 100 LEU A N 1
ATOM 812 C CA . LEU A 1 100 ? 25.341 -8.296 -7.971 1.00 75.69 100 LEU A CA 1
ATOM 813 C C . LEU A 1 100 ? 26.269 -9.042 -8.949 1.00 75.69 100 LEU A C 1
ATOM 815 O O . LEU A 1 100 ? 25.778 -9.621 -9.927 1.00 75.69 100 LEU A O 1
ATOM 819 N N . PRO A 1 101 ? 27.591 -9.102 -8.689 1.00 66.00 101 PRO A N 1
ATOM 820 C CA . PRO A 1 101 ? 28.510 -9.925 -9.469 1.00 66.00 101 PRO A CA 1
ATOM 821 C C . PRO A 1 101 ? 28.011 -11.372 -9.546 1.00 66.00 101 PRO A C 1
ATOM 823 O O . PRO A 1 101 ? 27.458 -11.907 -8.584 1.00 66.00 101 PRO A O 1
ATOM 826 N N . ARG A 1 102 ? 28.196 -12.031 -10.698 1.00 59.44 102 ARG A N 1
ATOM 827 C CA . ARG A 1 102 ? 27.561 -13.332 -10.987 1.00 59.44 102 ARG A CA 1
ATOM 828 C C . ARG A 1 102 ? 27.845 -14.410 -9.925 1.00 59.44 102 ARG A C 1
ATOM 830 O O . ARG A 1 102 ? 26.978 -15.254 -9.712 1.00 59.44 102 ARG A O 1
ATOM 837 N N . PHE A 1 103 ? 28.996 -14.337 -9.252 1.00 53.44 103 PHE A N 1
ATOM 838 C CA . PHE A 1 103 ? 29.449 -15.265 -8.209 1.00 53.44 103 PHE A CA 1
ATOM 839 C C . PHE A 1 103 ? 28.660 -15.148 -6.888 1.00 53.44 103 PHE A C 1
ATOM 841 O O . PHE A 1 103 ? 28.381 -16.148 -6.235 1.00 53.44 103 PHE A O 1
ATOM 848 N N . SER A 1 104 ? 28.198 -13.951 -6.519 1.00 52.53 104 SER A N 1
ATOM 849 C CA . SER A 1 104 ? 27.515 -13.687 -5.239 1.00 52.53 104 SER A CA 1
ATOM 850 C C . SER A 1 104 ? 25.996 -13.942 -5.274 1.00 52.53 104 SER A C 1
ATOM 852 O O . SER A 1 104 ? 25.300 -13.815 -4.263 1.00 52.53 104 SER A O 1
ATOM 854 N N . ARG A 1 105 ? 25.458 -14.370 -6.425 1.00 53.72 105 ARG A N 1
ATOM 855 C CA . ARG A 1 105 ? 24.038 -14.735 -6.580 1.00 53.72 105 ARG A CA 1
ATOM 856 C C . ARG A 1 105 ? 23.693 -16.088 -5.944 1.00 53.72 105 ARG A C 1
ATOM 858 O O . ARG A 1 105 ? 22.590 -16.234 -5.426 1.00 53.72 105 ARG A O 1
ATOM 865 N N . PHE A 1 106 ? 24.635 -17.035 -5.899 1.00 50.78 106 PHE A N 1
ATOM 866 C CA . PHE A 1 106 ? 24.414 -18.373 -5.326 1.00 50.78 106 PHE A CA 1
ATOM 867 C C . PHE A 1 106 ? 24.231 -18.369 -3.800 1.00 50.78 106 PHE A C 1
ATOM 869 O O . PHE A 1 106 ? 23.457 -19.160 -3.266 1.00 50.78 106 PHE A O 1
ATOM 876 N N . THR A 1 107 ? 24.894 -17.460 -3.085 1.00 51.12 107 THR A N 1
ATOM 877 C CA . THR A 1 107 ? 24.823 -17.376 -1.615 1.00 51.12 107 THR A CA 1
ATOM 878 C C . THR A 1 107 ? 23.570 -16.650 -1.117 1.00 51.12 107 THR A C 1
ATOM 880 O O . THR A 1 107 ? 23.113 -16.894 -0.002 1.00 51.12 107 THR A O 1
ATOM 883 N N . THR A 1 108 ? 22.978 -15.781 -1.942 1.00 52.38 108 THR A N 1
ATOM 884 C CA . THR A 1 108 ? 21.835 -14.944 -1.541 1.00 52.38 108 THR A CA 1
ATOM 885 C C . THR A 1 108 ? 20.498 -15.691 -1.629 1.00 52.38 108 THR A C 1
ATOM 887 O O . THR A 1 108 ? 19.634 -15.475 -0.783 1.00 52.38 108 THR A O 1
ATOM 890 N N . ILE A 1 109 ? 20.349 -16.626 -2.579 1.00 55.47 109 ILE A N 1
ATOM 891 C CA . ILE A 1 109 ? 19.123 -17.430 -2.776 1.00 55.47 109 ILE A CA 1
ATOM 892 C C . ILE A 1 109 ? 18.786 -18.267 -1.528 1.00 55.47 109 ILE A C 1
ATOM 894 O O . ILE A 1 109 ? 17.632 -18.318 -1.111 1.00 55.47 109 ILE A O 1
ATOM 898 N N . LYS A 1 110 ? 19.795 -18.829 -0.847 1.00 46.41 110 LYS A N 1
ATOM 899 C CA . LYS A 1 110 ? 19.589 -19.611 0.388 1.00 46.41 110 LYS A CA 1
ATOM 900 C C . LYS A 1 110 ? 19.127 -18.770 1.590 1.00 46.41 110 LYS A C 1
ATOM 902 O O . LYS A 1 110 ? 18.549 -19.302 2.530 1.00 46.41 110 LYS A O 1
ATOM 907 N N . ARG A 1 111 ? 19.365 -17.452 1.580 1.00 46.66 111 ARG A N 1
ATOM 908 C CA . ARG A 1 111 ? 18.998 -16.540 2.683 1.00 46.66 111 ARG A CA 1
ATOM 909 C C . ARG A 1 111 ? 17.596 -15.941 2.501 1.00 46.66 111 ARG A C 1
ATOM 911 O O . ARG A 1 111 ? 16.975 -15.519 3.473 1.00 46.66 111 ARG A O 1
ATOM 918 N N . THR A 1 112 ? 17.073 -15.910 1.273 1.00 49.84 112 THR A N 1
ATOM 919 C CA . THR A 1 112 ? 15.744 -15.349 0.979 1.00 49.84 112 THR A CA 1
ATOM 920 C C . THR A 1 112 ? 14.582 -16.251 1.370 1.00 49.84 112 THR A C 1
ATOM 922 O O . THR A 1 112 ? 13.536 -15.724 1.744 1.00 49.84 112 THR A O 1
ATOM 925 N N . GLU A 1 113 ? 14.770 -17.573 1.371 1.00 48.06 113 GLU A N 1
ATOM 926 C CA . GLU A 1 113 ? 13.763 -18.516 1.884 1.00 48.06 113 GLU A CA 1
ATOM 927 C C . GLU A 1 113 ? 13.507 -18.324 3.388 1.00 48.06 113 GLU A C 1
ATOM 929 O O . GLU A 1 113 ? 12.371 -18.412 3.842 1.00 48.06 113 GLU A O 1
ATOM 934 N N . GLN A 1 114 ? 14.528 -17.950 4.165 1.00 46.03 114 GLN A N 1
ATOM 935 C CA . GLN A 1 114 ? 14.390 -17.771 5.615 1.00 46.03 114 GLN A CA 1
ATOM 936 C C . GLN A 1 114 ? 13.628 -16.491 6.010 1.00 46.03 114 GLN A C 1
ATOM 938 O O . GLN A 1 114 ? 12.922 -16.475 7.016 1.00 46.03 114 GLN A O 1
ATOM 943 N N . LEU A 1 115 ? 13.718 -15.413 5.220 1.00 50.66 115 LEU A N 1
ATOM 944 C CA . LEU A 1 115 ? 13.049 -14.139 5.533 1.00 50.66 115 LEU A CA 1
ATOM 945 C C . LEU A 1 115 ? 11.564 -14.115 5.144 1.00 50.66 115 LEU A C 1
ATOM 947 O O . LEU A 1 115 ? 10.796 -13.373 5.755 1.00 50.66 115 LEU A O 1
ATOM 951 N N . LEU A 1 116 ? 11.145 -14.928 4.167 1.00 50.91 116 LEU A N 1
ATOM 952 C CA . LEU A 1 116 ? 9.725 -15.083 3.828 1.00 50.91 116 LEU A CA 1
ATOM 953 C C . LEU A 1 116 ? 8.952 -15.720 4.998 1.00 50.91 116 LEU A C 1
ATOM 955 O O . LEU A 1 116 ? 7.862 -15.265 5.339 1.00 50.91 116 LEU A O 1
ATOM 959 N N . ASN A 1 117 ? 9.585 -16.679 5.683 1.00 45.84 117 ASN A N 1
ATOM 960 C CA . ASN A 1 117 ? 9.055 -17.308 6.894 1.00 45.84 117 ASN A CA 1
ATOM 961 C C . ASN A 1 117 ? 8.999 -16.328 8.083 1.00 45.84 117 ASN A C 1
ATOM 963 O O . ASN A 1 117 ? 8.072 -16.375 8.886 1.00 45.84 117 ASN A O 1
ATOM 967 N N . GLY A 1 118 ? 9.942 -15.382 8.170 1.00 46.34 118 GLY A N 1
ATOM 968 C CA . GLY A 1 118 ? 9.962 -14.359 9.223 1.00 46.34 118 GLY A CA 1
ATOM 969 C C . GLY A 1 118 ? 8.851 -13.306 9.108 1.00 46.34 118 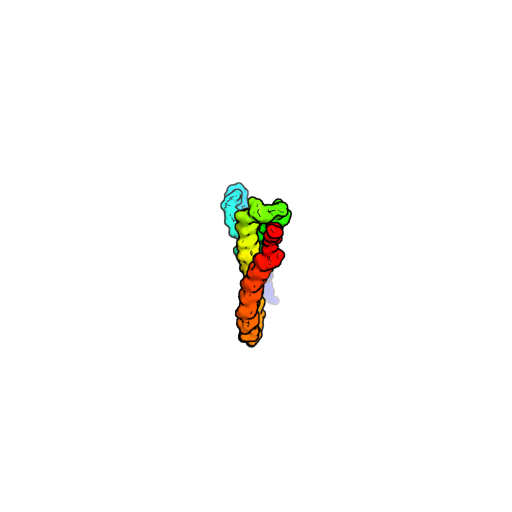GLY A C 1
ATOM 970 O O . GLY A 1 118 ? 8.315 -12.872 10.127 1.00 46.34 118 GLY A O 1
ATOM 971 N N . CYS A 1 119 ? 8.470 -12.906 7.888 1.00 48.72 119 CYS A N 1
ATOM 972 C CA . CYS A 1 119 ? 7.345 -11.984 7.677 1.00 48.72 119 CYS A CA 1
ATOM 973 C C . CYS A 1 119 ? 5.998 -12.621 8.057 1.00 48.72 119 CYS A C 1
ATOM 975 O O . CYS A 1 119 ? 5.185 -11.950 8.686 1.00 48.72 119 CYS A O 1
ATOM 977 N N . ALA A 1 120 ? 5.789 -13.907 7.750 1.00 50.03 120 ALA A N 1
ATOM 978 C CA . ALA A 1 120 ? 4.577 -14.632 8.138 1.00 50.03 120 ALA A CA 1
ATOM 979 C C . ALA A 1 120 ? 4.442 -14.770 9.667 1.00 50.03 120 ALA A C 1
ATOM 981 O O . ALA A 1 120 ? 3.360 -14.574 10.212 1.00 50.03 120 ALA A O 1
ATOM 982 N N . LEU A 1 121 ? 5.548 -15.017 10.380 1.00 51.50 121 LEU A N 1
ATOM 983 C CA . LEU A 1 121 ? 5.546 -15.105 11.846 1.00 51.50 121 LEU A CA 1
ATOM 984 C C . LEU A 1 121 ? 5.260 -13.759 12.522 1.00 51.50 121 LEU A C 1
ATOM 986 O O . LEU A 1 121 ? 4.572 -13.721 13.537 1.00 51.50 121 LEU A O 1
ATOM 990 N N . ARG A 1 122 ? 5.720 -12.641 11.945 1.00 50.16 122 ARG A N 1
ATOM 991 C CA . ARG A 1 122 ? 5.483 -11.301 12.509 1.00 50.16 122 ARG A CA 1
ATOM 992 C C . ARG A 1 122 ? 4.006 -10.887 12.446 1.00 50.16 122 ARG A C 1
ATOM 994 O O . ARG A 1 122 ? 3.539 -10.205 13.351 1.00 50.16 122 ARG A O 1
ATOM 1001 N N . SER A 1 123 ? 3.271 -11.344 11.431 1.00 47.09 123 SER A N 1
ATOM 1002 C CA . SER A 1 123 ? 1.812 -11.178 11.346 1.00 47.09 123 SER A CA 1
ATOM 1003 C C . SER A 1 123 ? 1.065 -12.005 12.398 1.00 47.09 123 SER A C 1
ATOM 1005 O O . SER A 1 123 ? 0.105 -11.514 12.975 1.00 47.09 123 SER A O 1
ATOM 1007 N N . VAL A 1 124 ? 1.536 -13.218 12.711 1.00 48.25 124 VAL A N 1
ATOM 1008 C CA . VAL A 1 124 ? 0.951 -14.063 13.772 1.00 48.25 124 VAL A CA 1
ATOM 1009 C C . VAL A 1 124 ? 1.287 -13.534 15.176 1.00 48.25 124 VAL A C 1
ATOM 1011 O O . VAL A 1 124 ? 0.512 -13.721 16.109 1.00 48.25 124 VAL A O 1
ATOM 1014 N N . GLN A 1 125 ? 2.432 -12.866 15.347 1.00 41.72 125 GLN A N 1
ATOM 1015 C CA . GLN A 1 125 ? 2.848 -12.301 16.635 1.00 41.72 125 GLN A CA 1
ATOM 1016 C C . GLN A 1 125 ? 2.014 -11.068 17.032 1.00 41.72 125 GLN A C 1
ATOM 1018 O O . GLN A 1 125 ? 1.619 -10.959 18.187 1.00 41.72 125 GLN A O 1
ATOM 1023 N N . TYR A 1 126 ? 1.685 -10.188 16.075 1.00 42.47 126 TYR A N 1
ATOM 1024 C CA . TYR A 1 126 ? 0.859 -8.995 16.326 1.00 42.47 126 TYR A CA 1
ATOM 1025 C C . TYR A 1 126 ? -0.581 -9.343 16.751 1.00 42.47 126 TYR A C 1
ATOM 1027 O O . TYR A 1 126 ? -1.158 -8.664 17.599 1.00 42.47 126 TYR A O 1
ATOM 1035 N N . GLU A 1 127 ? -1.130 -10.439 16.222 1.00 48.03 127 GLU A N 1
ATOM 1036 C CA . GLU A 1 127 ? -2.436 -10.986 16.628 1.00 48.03 127 GLU A CA 1
ATOM 1037 C C . GLU A 1 127 ? -2.393 -11.632 18.029 1.00 48.03 127 GLU A C 1
ATOM 1039 O O . GLU A 1 127 ? -3.411 -11.698 18.709 1.00 48.03 127 GLU A O 1
ATOM 1044 N N . ARG A 1 128 ? -1.218 -12.087 18.497 1.00 45.97 128 ARG A N 1
ATOM 1045 C CA . ARG A 1 128 ? -1.057 -12.701 19.829 1.00 45.97 128 ARG A CA 1
ATOM 1046 C C . ARG A 1 128 ? -0.831 -11.691 20.956 1.00 45.97 128 ARG A C 1
ATOM 1048 O O . ARG A 1 128 ? -1.138 -12.006 22.099 1.00 45.97 128 ARG A O 1
ATOM 1055 N N . GLU A 1 129 ? -0.298 -10.510 20.653 1.00 43.03 129 GLU A N 1
ATOM 1056 C CA . GLU A 1 129 ? 0.012 -9.472 21.653 1.00 43.03 129 GLU A CA 1
ATOM 1057 C C . GLU A 1 129 ? -1.155 -8.510 21.945 1.00 43.03 129 GLU A C 1
ATOM 1059 O O . GLU A 1 129 ? -1.062 -7.733 22.888 1.00 43.03 129 GLU A O 1
ATOM 1064 N N . ASN A 1 130 ? -2.270 -8.583 21.206 1.00 45.56 130 ASN A N 1
ATOM 1065 C CA . ASN A 1 130 ? -3.465 -7.748 21.432 1.00 45.56 130 ASN A CA 1
ATOM 1066 C C . ASN A 1 130 ? -4.719 -8.575 21.778 1.00 45.56 130 ASN A C 1
ATOM 1068 O O . ASN A 1 130 ? -5.842 -8.172 21.479 1.00 45.56 130 ASN A O 1
ATOM 1072 N N . GLY A 1 131 ? -4.526 -9.745 22.398 1.00 43.69 131 GLY A N 1
ATOM 1073 C CA . GLY A 1 131 ? -5.610 -10.541 22.967 1.00 43.69 131 GLY A CA 1
ATOM 1074 C C . GLY A 1 131 ? -6.366 -9.737 24.024 1.00 43.69 131 GLY A C 1
ATOM 1075 O O . GLY A 1 131 ? -5.819 -9.422 25.077 1.00 43.69 131 GLY A O 1
ATOM 1076 N N . VAL A 1 132 ? -7.608 -9.399 23.690 1.00 47.19 132 VAL A N 1
ATOM 1077 C CA . VAL A 1 132 ? -8.593 -8.718 24.529 1.00 47.19 132 VAL A CA 1
ATOM 1078 C C . VAL A 1 132 ? -8.688 -9.407 25.890 1.00 47.19 132 VAL A C 1
ATOM 1080 O O . VAL A 1 132 ? -8.954 -10.606 25.979 1.00 47.19 132 VAL A O 1
ATOM 1083 N N . ASP A 1 133 ? -8.454 -8.614 26.931 1.00 43.47 133 ASP A N 1
ATOM 1084 C CA . ASP A 1 133 ? -8.687 -8.928 28.337 1.00 43.47 133 ASP A CA 1
ATOM 1085 C C . ASP A 1 133 ? -10.129 -9.444 28.502 1.00 43.47 133 ASP A C 1
ATOM 1087 O O . ASP A 1 133 ? -11.094 -8.726 28.229 1.00 43.47 133 ASP A O 1
ATOM 1091 N N . VAL A 1 134 ? -10.291 -10.710 28.891 1.00 44.50 134 VAL A N 1
ATOM 1092 C CA . VAL A 1 134 ? -11.597 -11.289 29.230 1.00 44.50 134 VAL A CA 1
ATOM 1093 C C . VAL A 1 134 ? -11.880 -10.929 30.691 1.00 44.50 134 VAL A C 1
ATOM 1095 O O . VAL A 1 134 ? -11.149 -11.392 31.568 1.00 44.50 134 VAL A O 1
ATOM 1098 N N . PRO A 1 135 ? -12.906 -10.118 31.007 1.00 49.25 135 PRO A N 1
ATOM 1099 C CA . PRO A 1 135 ? -13.192 -9.786 32.393 1.00 49.25 135 PRO A CA 1
ATOM 1100 C C . PRO A 1 135 ? -13.809 -10.978 33.146 1.00 49.25 135 PRO A C 1
ATOM 1102 O O . PRO A 1 135 ? -14.892 -11.431 32.790 1.00 49.25 135 PRO A O 1
ATOM 1105 N N . LYS A 1 136 ? -13.080 -11.384 34.198 1.00 44.47 136 LYS A N 1
ATOM 1106 C CA . LYS A 1 136 ? -13.406 -12.176 35.410 1.00 44.47 136 LYS A CA 1
ATOM 1107 C C . LYS A 1 136 ? -14.301 -13.409 35.286 1.00 44.47 136 LYS A C 1
ATOM 1109 O O . LYS A 1 136 ? -15.536 -13.255 35.197 1.00 44.47 136 LYS A O 1
#

pLDDT: mean 70.88, std 20.83, range [41.72, 98.56]

Sequence (136 aa):
MTLPSVTPVNGCDDDSDMFGPPRSSPPIGYHHHRSRVPMISPKLRQREERKRILQLCAHKLERIKDSETNLRRSVCINNTY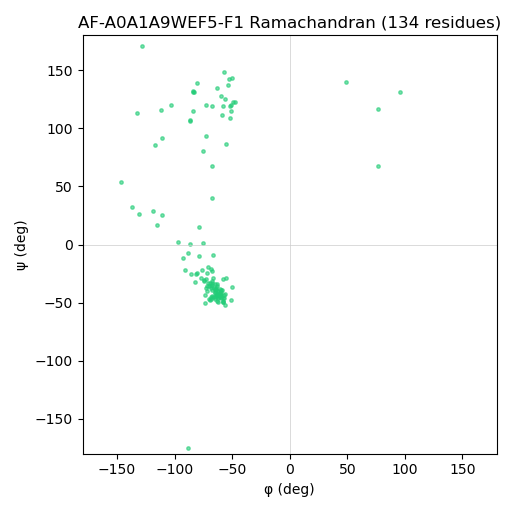CRLTDELRREKQSRYLANLPRFSRFTTIKRTEQLLNGCALRSVQYERENGVDVPK

Mean predicted aligned error: 18.67 Å

Organism: NCBI:txid37001

InterPro domains:
  IPR009263 SERTA domain [PF06031] (53-86)
  IPR009263 SERTA domain [PS51053] (46-92)

Solvent-accessible surface area (back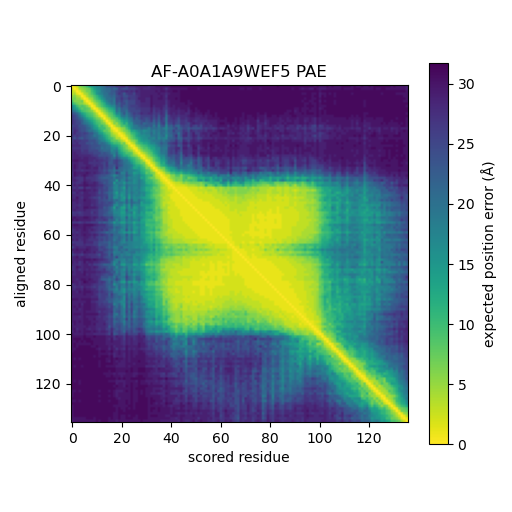bone atoms only — not comparable to full-atom values): 8835 Å² total; per-residue (Å²): 137,89,87,86,90,83,80,90,76,93,75,88,75,79,83,79,60,91,81,52,75,74,95,64,80,74,75,86,75,88,69,96,74,67,82,68,76,69,90,63,53,72,69,57,54,51,54,52,51,52,51,53,50,43,53,50,33,52,56,55,52,72,69,50,89,52,55,78,90,35,39,74,61,48,51,58,42,48,55,51,37,53,55,52,51,50,50,54,51,48,52,54,48,52,52,50,60,73,72,46,61,82,79,63,54,72,68,49,60,72,55,52,64,60,52,57,57,49,57,59,50,54,59,55,48,60,64,63,75,66,65,76,84,77,86,128